Protein AF-A0A6C0JPL5-F1 (afdb_monomer)

InterPro domains:
  IPR009071 High mobility group box domain [PF00505] (65-106)
  IPR009071 High mobility group box domain [PS50118] (64-107)
  IPR036910 High mobility group box domain superfamily [G3DSA:1.10.30.10] (43-107)
  IPR036910 High mobility group box domain superfamily [SSF47095] (51-105)

Radius of gyration: 24.09 Å; Cα contacts (8 Å, |Δi|>4): 34; chains: 1; bounding box: 54×31×57 Å

Secondary structure (DSSP, 8-state):
--HHHHHHHHHHHH--TTS---HHHHHHHHHHHHHHHHHTT----------------S-S----PPPPPHHHHHHHHHHHHHHHH-TTS-HHHHHHHHHHHHHHTT-

Sequence (107 aa):
MTTTQQIVNQFNTNVDTEKEYTRAELGKILTQVYHEITSDKKVKTEKKPKKAKKEKSDDEEPKKKREPTAYNLFVKEQMPLIKEEFPELSRQDLMRKVGEAWKASKE

Structure (mmCIF, N/CA/C/O backbone):
data_AF-A0A6C0JPL5-F1
#
_entry.id   AF-A0A6C0JPL5-F1
#
loop_
_atom_site.group_PDB
_atom_site.id
_atom_site.type_symbol
_atom_site.label_atom_id
_atom_site.label_alt_id
_atom_site.label_comp_id
_atom_site.label_asym_id
_atom_site.label_entity_id
_atom_site.label_seq_id
_atom_site.pdbx_PDB_ins_code
_atom_site.Cartn_x
_atom_site.Cartn_y
_atom_site.Cartn_z
_atom_site.occupancy
_atom_site.B_iso_or_equiv
_atom_site.auth_seq_id
_atom_site.auth_comp_id
_atom_site.auth_asym_id
_atom_site.auth_atom_id
_atom_site.pdbx_PDB_model_num
ATOM 1 N N . MET A 1 1 ? -29.194 -15.507 11.157 1.00 70.12 1 MET A N 1
ATOM 2 C CA . MET A 1 1 ? -28.654 -14.176 11.519 1.00 70.12 1 MET A CA 1
ATOM 3 C C . MET A 1 1 ? -27.918 -13.605 10.323 1.00 70.12 1 MET A C 1
ATOM 5 O O . MET A 1 1 ? -27.322 -14.373 9.577 1.00 70.12 1 MET A O 1
ATOM 9 N N . THR A 1 2 ? -27.991 -12.294 10.103 1.00 91.56 2 THR A N 1
ATOM 10 C CA . THR A 1 2 ? -27.236 -11.643 9.019 1.00 91.56 2 THR A CA 1
ATOM 11 C C . THR A 1 2 ? -25.781 -11.427 9.439 1.00 91.56 2 THR A C 1
ATOM 13 O O . THR A 1 2 ? -25.496 -11.291 10.628 1.00 91.56 2 THR A O 1
ATOM 16 N N . THR A 1 3 ? -24.855 -11.338 8.478 1.00 89.75 3 THR A N 1
ATOM 17 C CA . THR A 1 3 ? -23.439 -11.029 8.765 1.00 89.75 3 THR A CA 1
ATOM 18 C C . THR A 1 3 ? -23.301 -9.728 9.556 1.00 89.75 3 THR A C 1
ATOM 20 O O . THR A 1 3 ? -22.527 -9.652 10.504 1.00 89.75 3 THR A O 1
ATOM 23 N N . THR A 1 4 ? -24.111 -8.719 9.228 1.00 91.75 4 THR A N 1
ATOM 24 C CA . THR A 1 4 ? -24.144 -7.440 9.947 1.00 91.75 4 THR A CA 1
ATOM 25 C C . THR A 1 4 ? -24.555 -7.608 11.410 1.00 91.75 4 THR A C 1
ATOM 27 O O . THR A 1 4 ? -23.920 -7.021 12.279 1.00 91.75 4 THR A O 1
ATOM 30 N N . GLN A 1 5 ? -25.567 -8.432 11.707 1.00 92.44 5 GLN A N 1
ATOM 31 C CA . GLN A 1 5 ? -25.975 -8.706 13.093 1.00 92.44 5 GLN A CA 1
ATOM 32 C C . GLN A 1 5 ? -24.867 -9.407 13.884 1.00 92.44 5 GLN A C 1
ATOM 34 O O . GLN A 1 5 ? -24.631 -9.058 15.035 1.00 92.44 5 GLN A O 1
ATOM 39 N N . GLN A 1 6 ? -24.155 -10.352 13.265 1.00 91.94 6 GLN A N 1
ATOM 40 C CA . GLN A 1 6 ? -23.025 -11.029 13.909 1.00 91.94 6 GLN A CA 1
ATOM 41 C C . GLN A 1 6 ? -21.903 -10.038 14.251 1.00 91.94 6 GLN A C 1
ATOM 43 O O . GLN A 1 6 ? -21.385 -10.072 15.363 1.00 91.94 6 GLN A O 1
ATOM 48 N N . ILE A 1 7 ? -21.590 -9.114 13.332 1.00 93.31 7 ILE A N 1
ATOM 49 C CA . ILE A 1 7 ? -20.570 -8.074 13.541 1.00 93.31 7 ILE A CA 1
ATOM 50 C C . ILE A 1 7 ? -20.958 -7.147 14.690 1.00 93.31 7 ILE A C 1
ATOM 52 O O . ILE A 1 7 ? -20.131 -6.877 15.555 1.00 93.31 7 ILE A O 1
ATOM 56 N N . VAL A 1 8 ? -22.206 -6.676 14.724 1.00 94.00 8 VAL A N 1
ATOM 57 C CA . VAL A 1 8 ? -22.682 -5.785 15.794 1.00 94.00 8 VAL A CA 1
ATOM 58 C C . VAL A 1 8 ? -22.650 -6.489 17.150 1.00 94.00 8 VAL A C 1
ATOM 60 O O . VAL A 1 8 ? -22.159 -5.914 18.118 1.00 94.00 8 VAL A O 1
ATOM 63 N N . ASN A 1 9 ? -23.105 -7.741 17.221 1.00 93.88 9 ASN A N 1
ATOM 64 C CA . ASN A 1 9 ? -23.111 -8.499 18.472 1.00 93.88 9 ASN A CA 1
ATOM 65 C C . ASN A 1 9 ? -21.692 -8.717 19.007 1.00 93.88 9 ASN A C 1
ATOM 67 O O . ASN A 1 9 ? -21.428 -8.415 20.166 1.00 93.88 9 ASN A O 1
ATOM 71 N N . GLN A 1 10 ? -20.768 -9.180 18.160 1.00 92.25 10 GLN A N 1
ATOM 72 C CA . GLN A 1 10 ? -19.390 -9.436 18.579 1.00 92.25 10 GLN A CA 1
ATOM 73 C C . GLN A 1 10 ? -18.637 -8.137 18.910 1.00 92.25 10 GLN A C 1
ATOM 75 O O . GLN A 1 10 ? -17.818 -8.111 19.825 1.00 92.25 10 GLN A O 1
ATOM 80 N N . PHE A 1 11 ? -18.945 -7.034 18.221 1.00 94.62 11 PHE A N 1
ATOM 81 C CA . PHE A 1 11 ? -18.417 -5.719 18.576 1.00 94.62 11 PHE A CA 1
ATOM 82 C C . PHE A 1 11 ? -18.879 -5.284 19.970 1.00 94.62 11 PHE A C 1
ATOM 84 O O . PHE A 1 11 ? -18.044 -4.890 20.775 1.00 94.62 11 PHE A O 1
ATOM 91 N N . ASN A 1 12 ? -20.170 -5.422 20.283 1.00 92.31 12 ASN A N 1
ATOM 92 C CA . ASN A 1 12 ? -20.707 -5.073 21.601 1.00 92.31 12 ASN A CA 1
ATOM 93 C C . ASN A 1 12 ? -20.141 -5.954 22.725 1.00 92.31 12 ASN A C 1
ATOM 95 O O . ASN A 1 12 ? -20.006 -5.483 23.844 1.00 92.31 12 ASN A O 1
ATOM 99 N N . THR A 1 13 ? -19.779 -7.209 22.446 1.00 92.12 13 THR A N 1
ATOM 100 C CA . THR A 1 13 ? -19.076 -8.066 23.418 1.00 92.12 13 THR A CA 1
ATOM 101 C C . THR A 1 13 ? -17.639 -7.603 23.678 1.00 92.12 13 THR A C 1
ATOM 103 O O . THR A 1 13 ? -17.136 -7.762 24.785 1.00 92.12 13 THR A O 1
ATOM 106 N N . ASN A 1 14 ? -16.974 -7.034 22.671 1.00 88.25 14 ASN A N 1
ATOM 107 C CA . ASN A 1 14 ? -15.567 -6.630 22.751 1.00 88.25 14 ASN A CA 1
ATOM 108 C C . ASN A 1 14 ? -15.361 -5.186 23.237 1.00 88.25 14 ASN A C 1
ATOM 110 O O . ASN A 1 14 ? -14.223 -4.788 23.497 1.00 88.25 14 ASN A O 1
ATOM 114 N N . VAL A 1 15 ? -16.427 -4.387 23.304 1.00 91.75 15 VAL A N 1
ATOM 115 C CA . VAL A 1 15 ? -16.382 -2.995 23.756 1.00 91.75 15 VAL A CA 1
ATOM 116 C C . VAL A 1 15 ? -16.959 -2.901 25.157 1.00 91.75 15 VAL A C 1
ATOM 118 O O . VAL A 1 15 ? -18.117 -3.231 25.385 1.00 91.75 15 VAL A O 1
ATOM 121 N N . ASP A 1 16 ? -16.145 -2.397 26.076 1.00 91.50 16 ASP A N 1
ATOM 122 C CA . ASP A 1 16 ? -16.566 -2.088 27.435 1.00 91.50 16 ASP A CA 1
ATOM 123 C C . ASP A 1 16 ? -17.217 -0.698 27.492 1.00 91.50 16 ASP A C 1
ATOM 125 O O . ASP A 1 16 ? -16.592 0.313 27.181 1.00 91.50 16 ASP A O 1
ATOM 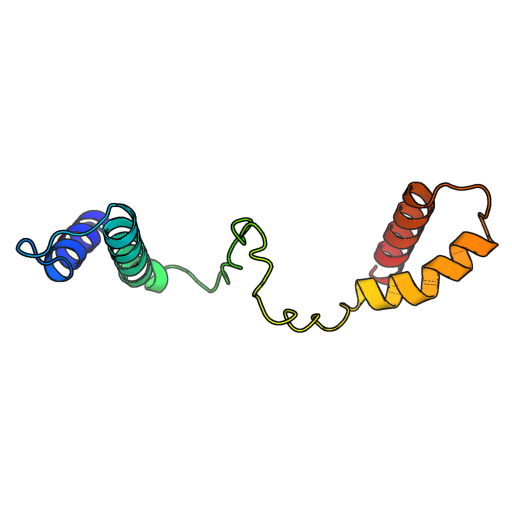129 N N . THR A 1 17 ? -18.483 -0.621 27.885 1.00 88.06 17 THR A N 1
ATOM 130 C CA . THR A 1 17 ? -19.198 0.659 27.971 1.00 88.06 17 THR A CA 1
ATOM 131 C C . THR A 1 17 ? -18.748 1.538 29.137 1.00 88.06 17 THR A C 1
ATOM 133 O O . THR A 1 17 ? -19.058 2.726 29.131 1.00 88.06 17 THR A O 1
ATOM 136 N N . GLU A 1 18 ? -18.031 0.992 30.122 1.00 90.62 18 GLU A N 1
ATOM 137 C CA . GLU A 1 18 ? -17.478 1.764 31.246 1.00 90.62 18 GLU A CA 1
ATOM 138 C C . GLU A 1 18 ? -16.132 2.413 30.900 1.00 90.62 18 GLU A C 1
ATOM 140 O O . GLU A 1 18 ? -15.674 3.333 31.580 1.00 90.62 18 GLU A O 1
ATOM 145 N N . LYS A 1 19 ? -15.505 1.970 29.806 1.00 91.19 19 LYS A N 1
ATOM 146 C CA . LYS A 1 19 ? -14.247 2.515 29.312 1.00 91.19 19 LYS A CA 1
ATOM 147 C C . LYS A 1 19 ? -14.493 3.536 28.204 1.00 91.19 19 LYS A C 1
ATOM 149 O O . LYS A 1 19 ? -15.077 3.233 27.166 1.00 91.19 19 LYS A O 1
ATOM 154 N N . GLU A 1 20 ? -13.953 4.741 28.366 1.00 90.94 20 GLU A N 1
ATOM 155 C CA . GLU A 1 20 ? -13.939 5.724 27.282 1.00 90.94 20 GLU A CA 1
ATOM 156 C C . GLU A 1 20 ? -12.901 5.341 26.221 1.00 90.94 20 GLU A C 1
ATOM 158 O O . GLU A 1 20 ? -11.690 5.373 26.450 1.00 90.94 20 GLU A O 1
ATOM 163 N N . TYR A 1 21 ? -13.382 4.981 25.033 1.00 90.50 21 TYR A N 1
ATOM 164 C CA . TYR A 1 21 ? -12.539 4.722 23.872 1.00 90.50 21 TYR A CA 1
ATOM 165 C C . TYR A 1 21 ? -12.491 5.936 22.952 1.00 90.50 21 TYR A C 1
ATOM 167 O O . TYR A 1 21 ? -13.506 6.559 22.634 1.00 90.50 21 TYR A O 1
ATOM 175 N N . THR A 1 22 ? -11.313 6.205 22.401 1.00 95.19 22 THR A N 1
ATOM 176 C CA . THR A 1 22 ? -11.182 7.165 21.309 1.00 95.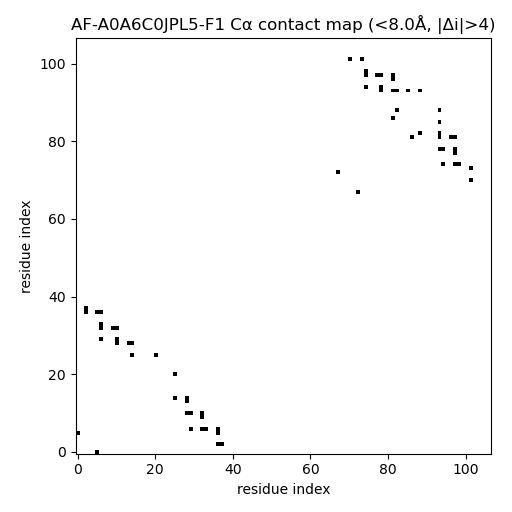19 22 THR A CA 1
ATOM 177 C C . THR A 1 22 ? -11.830 6.627 20.030 1.00 95.19 22 THR A C 1
ATOM 179 O O . THR A 1 22 ? -11.932 5.417 19.794 1.00 95.19 22 THR A O 1
ATOM 182 N N . ARG A 1 23 ? -12.192 7.533 19.113 1.00 94.25 23 ARG A N 1
ATOM 183 C CA . ARG A 1 23 ? -12.715 7.166 17.785 1.00 94.25 23 ARG A CA 1
ATOM 184 C C . ARG A 1 23 ? -11.814 6.164 17.052 1.00 94.25 23 ARG A C 1
ATOM 186 O O . ARG A 1 23 ? -12.315 5.284 16.350 1.00 94.25 23 ARG A O 1
ATOM 193 N N . ALA A 1 24 ? -10.498 6.306 17.203 1.00 92.75 24 ALA A N 1
ATOM 194 C CA . ALA A 1 24 ? -9.519 5.440 16.561 1.00 92.75 24 ALA A CA 1
ATOM 195 C C . ALA A 1 24 ? -9.529 4.019 17.143 1.00 92.75 24 ALA A C 1
ATOM 197 O O . ALA A 1 24 ? -9.398 3.055 16.391 1.00 92.75 24 ALA A O 1
ATOM 198 N N . GLU A 1 25 ? -9.702 3.876 18.456 1.00 90.56 25 GLU A N 1
ATOM 199 C CA . GLU A 1 25 ? -9.751 2.573 19.124 1.00 90.56 25 GLU A CA 1
ATOM 200 C C . GLU A 1 25 ? -11.029 1.817 18.777 1.00 90.56 25 GLU A C 1
ATOM 202 O O . GLU A 1 25 ? -10.943 0.675 18.328 1.00 90.56 25 GLU A O 1
ATOM 207 N N . LEU A 1 26 ? -12.191 2.478 18.835 1.00 93.00 26 LEU A N 1
ATOM 208 C CA . LEU A 1 26 ? -13.454 1.877 18.385 1.00 93.00 26 LEU A CA 1
ATOM 209 C C . LEU A 1 26 ? -13.377 1.454 16.913 1.00 93.00 26 LEU A C 1
ATOM 211 O O . LEU A 1 26 ? -13.823 0.368 16.543 1.00 93.00 26 LEU A O 1
ATOM 215 N N . GLY A 1 27 ? -12.753 2.281 16.068 1.00 93.81 27 GLY A N 1
ATOM 216 C CA . GLY A 1 27 ? -12.518 1.951 14.664 1.00 93.81 27 GLY A CA 1
ATOM 217 C C . GLY A 1 27 ? -11.653 0.701 14.473 1.00 93.81 27 GLY A C 1
ATOM 218 O O . GLY A 1 27 ? -11.948 -0.115 13.596 1.00 93.81 27 GLY A O 1
ATOM 219 N N . LYS A 1 28 ? -10.612 0.514 15.296 1.00 93.62 28 LYS A N 1
ATOM 220 C CA . LYS A 1 28 ? -9.757 -0.684 15.263 1.00 93.62 28 LYS A CA 1
ATOM 221 C C . LYS A 1 28 ? -10.524 -1.933 15.690 1.00 93.62 28 LYS A C 1
ATOM 223 O O . LYS A 1 28 ? -10.453 -2.927 14.973 1.00 93.62 28 LYS A O 1
ATOM 228 N N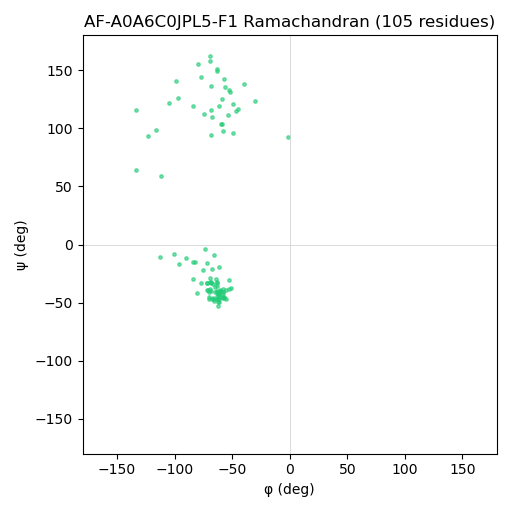 . ILE A 1 29 ? -11.287 -1.863 16.781 1.00 92.31 29 ILE A N 1
ATOM 229 C CA . ILE A 1 29 ? -12.082 -2.993 17.291 1.00 92.31 29 ILE A CA 1
ATOM 230 C C . ILE A 1 29 ? -13.123 -3.418 16.247 1.00 92.31 29 ILE A C 1
ATOM 232 O O . ILE A 1 29 ? -13.200 -4.592 15.893 1.00 92.31 29 ILE A O 1
ATOM 236 N N . LEU A 1 30 ? -13.848 -2.460 15.657 1.00 93.25 30 LEU A N 1
ATOM 237 C CA . LEU A 1 30 ? -14.816 -2.745 14.594 1.00 93.25 30 LEU A CA 1
ATOM 238 C C . LEU A 1 30 ? -14.147 -3.376 13.368 1.00 93.25 30 LEU A C 1
ATOM 240 O O . LEU A 1 30 ? -14.666 -4.326 12.785 1.00 93.25 30 LEU A O 1
ATOM 244 N N . THR A 1 31 ? -12.982 -2.853 12.976 1.00 92.88 31 THR A N 1
ATOM 245 C CA . THR A 1 31 ? -12.213 -3.398 11.853 1.00 92.88 31 THR A CA 1
ATOM 246 C C . THR A 1 31 ? -11.795 -4.835 12.134 1.00 92.88 31 THR A C 1
ATOM 248 O O . THR A 1 31 ? -11.916 -5.675 11.247 1.00 92.88 31 THR A O 1
ATOM 251 N N . GLN A 1 32 ? -11.316 -5.131 13.340 1.00 90.75 32 GLN A N 1
ATOM 252 C CA . GLN A 1 32 ? -10.906 -6.474 13.728 1.00 90.75 32 GLN A CA 1
ATOM 253 C C . GLN A 1 32 ? -12.087 -7.453 13.671 1.00 90.75 32 GLN A C 1
ATOM 255 O O . GLN A 1 32 ? -12.011 -8.430 12.930 1.00 90.75 32 GLN A O 1
ATOM 260 N N . VAL A 1 33 ? -13.205 -7.131 14.328 1.00 93.38 33 VAL A N 1
ATOM 261 C CA . VAL A 1 33 ? -14.421 -7.967 14.338 1.00 93.38 33 VAL A CA 1
ATOM 262 C C . VAL A 1 33 ? -14.958 -8.207 12.925 1.00 93.38 33 VAL A C 1
ATOM 264 O O . VAL A 1 33 ? -15.318 -9.325 12.561 1.00 93.38 33 VAL A O 1
ATOM 267 N N . TYR A 1 34 ? -14.958 -7.172 12.079 1.00 92.44 34 TYR A N 1
ATOM 268 C CA . TYR A 1 34 ? -15.354 -7.317 10.681 1.00 92.44 34 TYR A CA 1
ATOM 269 C C . TYR A 1 34 ? -14.484 -8.346 9.954 1.00 92.44 34 TYR A C 1
ATOM 271 O O . TYR A 1 34 ? -15.012 -9.186 9.227 1.00 92.44 34 TYR A O 1
ATOM 279 N N . HIS A 1 35 ? -13.158 -8.295 10.125 1.00 90.38 35 HIS A N 1
ATOM 280 C CA . HIS A 1 35 ? -12.269 -9.264 9.490 1.00 90.38 35 HIS A CA 1
ATOM 281 C C . HIS A 1 35 ? -12.448 -10.659 10.081 1.00 90.38 35 HIS A C 1
ATOM 283 O O . HIS A 1 35 ? -12.480 -11.595 9.301 1.00 90.38 35 HIS A O 1
ATOM 289 N N . GLU A 1 36 ? -12.619 -10.823 11.388 1.00 89.44 36 GLU A N 1
ATOM 290 C CA . GLU A 1 36 ? -12.852 -12.143 11.992 1.00 89.44 36 GLU A CA 1
ATOM 291 C C . GLU A 1 36 ? -14.081 -12.835 11.382 1.00 89.44 36 GLU A C 1
ATOM 293 O O . GLU A 1 36 ? -13.982 -13.968 10.927 1.00 89.44 36 GLU A O 1
ATOM 298 N N . ILE A 1 37 ? -15.200 -12.121 11.233 1.00 88.06 37 ILE A N 1
ATOM 299 C CA . ILE A 1 37 ? -16.445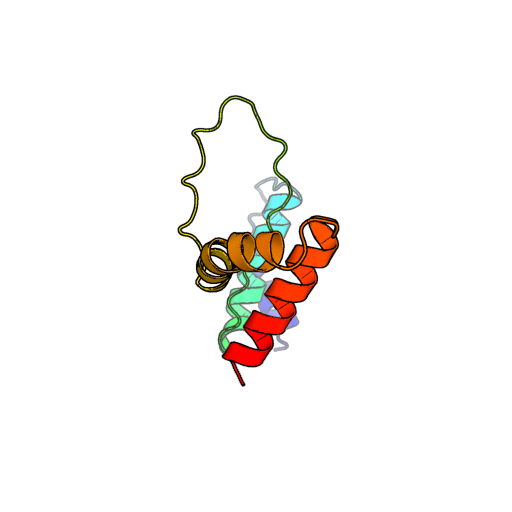 -12.698 10.695 1.00 88.06 37 ILE A CA 1
ATOM 300 C C . ILE A 1 37 ? -16.417 -12.856 9.166 1.00 88.06 37 ILE A C 1
ATOM 302 O O . ILE A 1 37 ? -17.046 -13.758 8.612 1.00 88.06 37 ILE A O 1
ATOM 306 N N . THR A 1 38 ? -15.736 -11.960 8.443 1.00 86.88 38 THR A N 1
ATOM 307 C CA . THR A 1 38 ? -15.749 -11.964 6.966 1.00 86.88 38 THR A CA 1
ATOM 308 C C . THR A 1 38 ? -14.561 -12.680 6.329 1.00 86.88 38 THR A C 1
ATOM 310 O O . THR A 1 38 ? -14.639 -13.032 5.148 1.00 86.88 38 THR A O 1
ATOM 313 N N . SER A 1 39 ? -13.477 -12.927 7.071 1.00 72.62 39 SER A N 1
ATOM 314 C CA . SER A 1 39 ? -12.272 -13.580 6.537 1.00 72.62 39 SER A CA 1
ATOM 315 C C . SER A 1 39 ? -12.448 -15.082 6.338 1.00 72.62 39 SER A C 1
ATOM 317 O O . SER A 1 39 ? -11.807 -15.613 5.437 1.00 72.62 39 SER A O 1
ATOM 319 N N . ASP A 1 40 ? -13.393 -15.739 7.022 1.00 57.09 40 ASP A N 1
ATOM 320 C CA . ASP A 1 40 ? -13.800 -17.115 6.677 1.00 57.09 40 ASP A CA 1
ATOM 321 C C . ASP A 1 40 ? -14.381 -17.227 5.252 1.00 57.09 40 ASP A C 1
ATOM 323 O O . ASP A 1 40 ? -14.382 -18.299 4.652 1.00 57.09 40 ASP A O 1
ATOM 327 N N . LYS A 1 41 ? -14.826 -16.113 4.647 1.00 54.38 41 LYS A N 1
ATOM 328 C CA . LYS A 1 41 ? -15.309 -16.064 3.254 1.00 54.38 41 LYS A CA 1
ATOM 329 C C . LYS A 1 41 ? -14.299 -15.526 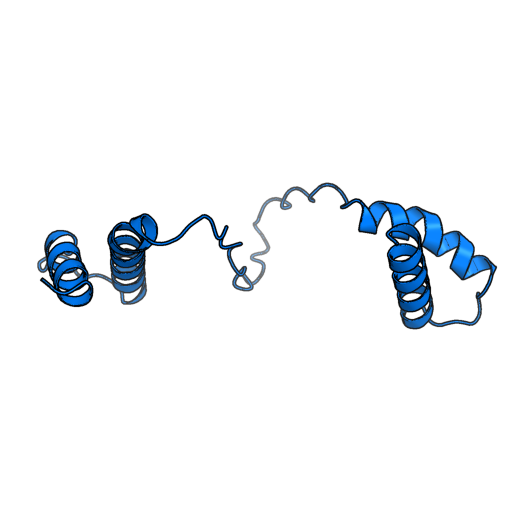2.245 1.00 54.38 41 LYS A C 1
ATOM 331 O O . LYS A 1 41 ? -14.576 -15.567 1.046 1.00 54.38 41 LYS A O 1
ATOM 336 N N . LYS A 1 42 ? -13.149 -14.997 2.674 1.00 46.75 42 LYS A N 1
ATOM 337 C CA . LYS A 1 42 ? -12.234 -14.282 1.776 1.00 46.75 42 LYS A CA 1
ATOM 338 C C . LYS A 1 42 ? -10.847 -14.909 1.785 1.00 46.75 42 LYS A C 1
ATOM 340 O O . LYS A 1 42 ? -9.975 -14.547 2.569 1.00 46.75 42 LYS A O 1
ATOM 345 N N . VAL A 1 43 ? -10.659 -15.812 0.821 1.00 40.78 43 VAL A N 1
ATOM 346 C CA . VAL A 1 43 ? -9.366 -16.183 0.237 1.00 40.78 43 VAL A CA 1
ATOM 347 C C . VAL A 1 43 ? -8.406 -14.992 0.281 1.00 40.78 43 VAL A C 1
ATOM 349 O O . VAL A 1 43 ? -8.723 -13.916 -0.228 1.00 40.78 43 VAL A O 1
ATOM 352 N N . LYS A 1 44 ? -7.250 -15.223 0.914 1.00 43.44 44 LYS A N 1
ATOM 353 C CA . LYS A 1 44 ? -5.989 -14.475 0.826 1.00 43.44 44 LYS A CA 1
ATOM 354 C C . LYS A 1 44 ? -6.028 -13.292 -0.151 1.00 43.44 44 LYS A C 1
ATOM 356 O O . LYS A 1 44 ? -5.666 -13.412 -1.315 1.00 43.44 44 LYS A O 1
ATOM 361 N N . THR A 1 45 ? -6.353 -12.112 0.357 1.00 38.31 45 THR A N 1
ATOM 362 C CA . THR A 1 45 ? -5.774 -10.883 -0.189 1.00 38.31 45 THR A 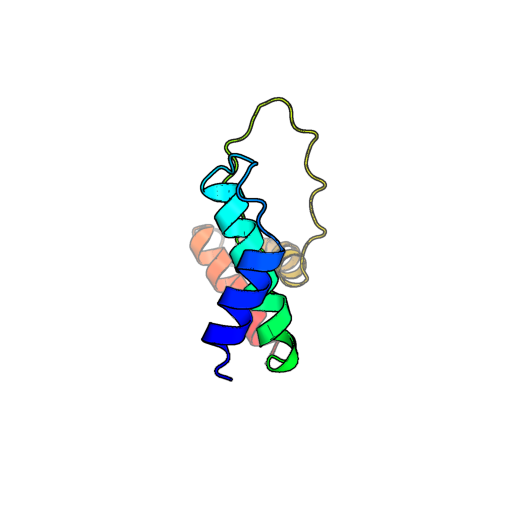CA 1
ATOM 363 C C . THR A 1 45 ? -4.942 -10.271 0.912 1.00 38.31 45 THR A C 1
ATOM 365 O O . THR A 1 45 ? -5.480 -9.634 1.818 1.00 38.31 45 THR A O 1
ATOM 368 N N . GLU A 1 46 ? -3.636 -10.518 0.838 1.00 44.06 46 GLU A N 1
ATOM 369 C CA . GLU A 1 46 ? -2.607 -9.805 1.581 1.00 44.06 46 GLU A CA 1
ATOM 370 C C . GLU A 1 46 ? -2.837 -8.300 1.408 1.00 44.06 46 GLU A C 1
ATOM 372 O O . GLU A 1 46 ? -2.446 -7.676 0.417 1.00 44.06 46 GLU A O 1
ATOM 377 N N . LYS A 1 47 ? -3.522 -7.689 2.376 1.00 40.47 47 LYS A N 1
ATOM 378 C CA . LYS A 1 47 ? -3.598 -6.239 2.476 1.00 40.47 47 LYS A CA 1
ATOM 379 C C . LYS A 1 47 ? -2.204 -5.757 2.859 1.00 40.47 47 LYS A C 1
ATOM 381 O O . LYS A 1 47 ? -1.870 -5.678 4.037 1.00 40.47 47 LYS A O 1
ATOM 386 N N . LYS A 1 48 ? -1.390 -5.393 1.862 1.00 41.59 48 LYS A N 1
ATOM 387 C CA . LYS A 1 48 ? -0.269 -4.471 2.080 1.00 41.59 48 LYS A CA 1
ATOM 388 C C . LYS A 1 48 ? -0.829 -3.264 2.843 1.00 41.59 48 LYS A C 1
ATOM 390 O O . LYS A 1 48 ? -1.740 -2.614 2.322 1.00 41.59 48 LYS A O 1
ATOM 395 N N . PRO A 1 49 ? -0.321 -2.934 4.042 1.00 42.81 49 PRO A N 1
ATOM 396 C CA . PRO A 1 49 ? -0.748 -1.725 4.718 1.00 42.81 49 PRO A CA 1
ATOM 397 C C . PRO A 1 49 ? -0.372 -0.542 3.824 1.00 42.81 49 PRO A C 1
ATOM 399 O O . PRO A 1 49 ? 0.805 -0.333 3.510 1.00 42.81 49 PRO A O 1
ATOM 402 N N . LYS A 1 50 ? -1.374 0.228 3.380 1.00 39.62 50 LYS A N 1
ATOM 403 C CA . LYS A 1 50 ? -1.143 1.570 2.840 1.00 39.62 50 LYS A CA 1
ATOM 404 C C . LYS A 1 50 ? -0.488 2.358 3.972 1.00 39.62 50 LYS A C 1
ATOM 406 O O . LYS A 1 50 ? -1.155 2.708 4.940 1.00 39.62 50 LYS A O 1
ATOM 411 N N . LYS A 1 51 ? 0.831 2.565 3.886 1.00 41.16 51 LYS A N 1
ATOM 412 C CA . LYS A 1 51 ? 1.559 3.450 4.796 1.00 41.16 51 LYS A CA 1
ATOM 413 C C . LYS A 1 51 ? 0.866 4.809 4.760 1.00 41.16 51 LYS A C 1
ATOM 415 O O . LYS A 1 51 ? 0.946 5.507 3.751 1.00 41.16 51 LYS A O 1
ATOM 420 N N . ALA A 1 52 ? 0.223 5.181 5.862 1.00 44.47 52 ALA A N 1
ATOM 421 C CA . ALA A 1 52 ? 0.052 6.584 6.187 1.00 44.47 52 ALA A CA 1
ATOM 422 C C . ALA A 1 52 ? 1.448 7.227 6.141 1.00 44.47 52 ALA A C 1
ATOM 424 O O . ALA A 1 52 ? 2.417 6.643 6.643 1.00 44.47 52 ALA A O 1
ATOM 425 N N . LYS A 1 53 ? 1.576 8.384 5.484 1.00 42.31 53 LYS A N 1
ATOM 426 C CA . LYS A 1 53 ? 2.766 9.231 5.606 1.00 42.31 53 LYS A CA 1
ATOM 427 C C . LYS A 1 53 ? 2.911 9.572 7.094 1.00 42.31 53 LYS A C 1
ATOM 429 O O . LYS A 1 53 ? 2.214 10.448 7.582 1.00 42.31 53 LYS A O 1
ATOM 434 N N . LYS A 1 54 ? 3.768 8.846 7.819 1.00 43.31 54 LYS A N 1
ATOM 435 C CA . LYS A 1 54 ? 4.338 9.348 9.070 1.00 43.31 54 LYS A CA 1
ATOM 436 C C . LYS A 1 54 ? 5.267 10.486 8.666 1.00 43.31 54 LYS A C 1
ATOM 438 O O . LYS A 1 54 ? 6.224 10.247 7.924 1.00 43.31 54 LYS A O 1
ATOM 443 N N . GLU A 1 55 ? 4.936 11.697 9.090 1.00 46.56 55 GLU A N 1
ATOM 444 C CA . GLU A 1 55 ? 5.893 12.796 9.153 1.00 46.56 55 GLU A CA 1
ATOM 445 C C . GLU A 1 55 ? 7.118 12.293 9.926 1.00 46.56 55 GLU A C 1
ATOM 447 O O . GLU A 1 55 ? 6.985 11.587 10.930 1.00 46.56 55 GLU A O 1
ATOM 452 N N . LYS A 1 56 ? 8.308 12.519 9.366 1.00 42.91 56 LYS A N 1
ATOM 453 C CA . LYS A 1 56 ? 9.560 12.082 9.981 1.00 42.91 56 LYS A CA 1
ATOM 454 C C . LYS A 1 56 ? 9.753 12.898 11.258 1.00 42.91 56 LYS A C 1
ATOM 456 O O . LYS A 1 56 ? 10.024 14.088 11.163 1.00 42.91 56 LYS A O 1
ATOM 461 N N . SER A 1 57 ? 9.614 12.256 12.414 1.00 43.12 57 SER A N 1
ATOM 462 C CA . SER A 1 57 ? 10.321 12.701 13.613 1.00 43.12 57 SER A CA 1
ATOM 463 C C . SER A 1 57 ? 11.809 12.441 13.375 1.00 43.12 57 SER A C 1
ATOM 465 O O . SER A 1 57 ? 12.154 11.390 12.829 1.00 43.12 57 SER A O 1
ATOM 467 N N . ASP A 1 58 ? 12.664 13.397 13.727 1.00 53.06 58 ASP A N 1
ATOM 468 C CA . ASP A 1 58 ? 14.125 13.355 13.533 1.00 53.06 58 ASP A CA 1
ATOM 469 C C . ASP A 1 58 ? 14.810 12.251 14.376 1.00 53.06 58 ASP A C 1
ATOM 471 O O . ASP A 1 58 ? 15.969 11.914 14.165 1.00 53.06 58 ASP A O 1
ATOM 475 N N . ASP A 1 59 ? 14.044 11.625 15.273 1.00 52.66 59 ASP A N 1
ATOM 476 C CA . ASP A 1 59 ? 14.452 10.590 16.223 1.00 52.66 59 ASP A CA 1
ATOM 477 C C . ASP A 1 59 ? 13.816 9.228 15.864 1.00 52.66 59 ASP A C 1
ATOM 479 O O . ASP A 1 59 ? 12.990 8.670 16.583 1.00 52.66 59 ASP A O 1
ATOM 483 N N . GLU A 1 60 ? 14.084 8.708 14.664 1.00 53.88 60 GLU A N 1
ATOM 484 C CA . GLU A 1 60 ? 13.680 7.345 14.291 1.00 53.88 60 GLU A CA 1
ATOM 485 C C . GLU A 1 60 ? 14.883 6.656 13.639 1.00 53.88 60 GLU A C 1
ATOM 487 O O . GLU A 1 60 ? 15.343 7.083 12.576 1.00 53.88 60 GLU A O 1
ATOM 492 N N . GLU A 1 61 ? 15.397 5.596 14.282 1.00 61.28 61 GLU A N 1
ATOM 493 C CA . GLU A 1 61 ? 16.471 4.743 13.757 1.00 61.28 61 GLU A CA 1
ATOM 494 C C . GLU A 1 61 ? 16.293 4.499 12.249 1.00 61.28 61 GLU A C 1
ATOM 496 O O . GLU A 1 61 ? 15.166 4.258 11.784 1.00 61.28 61 GLU A O 1
ATOM 501 N N . PRO A 1 62 ? 17.379 4.541 11.450 1.00 61.34 62 PRO A N 1
ATOM 502 C CA . PRO A 1 62 ? 17.282 4.444 10.005 1.00 61.34 62 PRO A CA 1
ATOM 503 C C . PRO A 1 62 ? 16.611 3.125 9.621 1.00 61.34 62 PRO A C 1
ATOM 505 O O . PRO A 1 62 ? 17.220 2.056 9.655 1.00 61.34 62 PRO A O 1
ATOM 508 N N . LYS A 1 63 ? 15.333 3.212 9.227 1.00 63.59 63 LYS A N 1
ATOM 509 C CA . LYS A 1 63 ? 14.534 2.078 8.750 1.00 63.59 63 LYS A CA 1
ATOM 510 C C . LYS A 1 63 ? 15.368 1.266 7.765 1.00 63.59 63 LYS A C 1
ATOM 512 O O . LYS A 1 63 ? 15.724 1.781 6.701 1.00 63.59 63 LYS A O 1
ATOM 517 N N . LYS A 1 64 ? 15.648 0.004 8.119 1.00 68.06 64 LYS A N 1
ATOM 518 C CA . LYS A 1 64 ? 16.459 -0.924 7.320 1.00 68.06 64 LYS A CA 1
ATOM 519 C C . LYS A 1 64 ? 15.998 -0.865 5.863 1.00 68.06 64 LYS A C 1
ATOM 521 O O . LYS A 1 64 ? 14.843 -1.177 5.552 1.00 68.06 64 LYS A O 1
ATOM 526 N N . LYS A 1 65 ? 16.880 -0.386 4.977 1.00 72.44 65 LYS A N 1
ATOM 527 C CA . LYS A 1 65 ? 16.594 -0.309 3.540 1.00 72.44 65 LYS A CA 1
ATOM 528 C C . LYS A 1 65 ? 16.285 -1.727 3.069 1.00 72.44 65 LYS A C 1
ATOM 530 O O . LYS A 1 65 ? 17.056 -2.647 3.327 1.00 72.44 65 LYS A O 1
ATOM 535 N N . ARG A 1 66 ? 15.119 -1.902 2.445 1.00 75.75 66 ARG A N 1
ATOM 536 C CA . ARG A 1 66 ? 14.732 -3.192 1.868 1.00 75.75 66 ARG A CA 1
ATOM 537 C C . ARG A 1 66 ? 15.710 -3.553 0.762 1.00 75.75 66 ARG A C 1
ATOM 539 O O . ARG A 1 66 ? 16.217 -2.659 0.081 1.00 75.75 66 ARG A O 1
ATOM 546 N N . GLU A 1 67 ? 15.916 -4.847 0.579 1.00 80.75 67 GLU A N 1
ATOM 547 C CA . GLU A 1 67 ? 16.699 -5.346 -0.542 1.00 80.75 67 GLU A CA 1
ATOM 548 C C . GLU A 1 67 ? 16.095 -4.853 -1.869 1.00 80.75 67 GLU A C 1
ATOM 550 O O . GLU A 1 67 ? 14.865 -4.719 -1.983 1.00 80.75 67 GLU A O 1
ATOM 555 N N . PRO A 1 68 ? 16.936 -4.510 -2.861 1.00 83.00 68 PRO A N 1
ATOM 55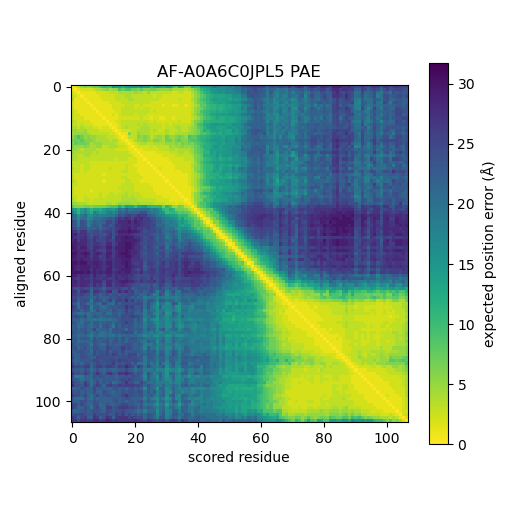6 C CA . PRO A 1 68 ? 16.464 -4.130 -4.183 1.00 83.00 68 PRO A CA 1
ATOM 557 C C . PRO A 1 68 ? 15.588 -5.231 -4.785 1.00 83.00 68 PRO A C 1
ATOM 559 O O . PRO A 1 68 ? 15.918 -6.410 -4.730 1.00 83.00 68 PRO A O 1
ATOM 562 N N . THR A 1 69 ? 14.463 -4.848 -5.385 1.00 89.69 69 THR A N 1
ATOM 563 C CA . THR A 1 69 ? 13.635 -5.789 -6.146 1.00 89.69 69 THR A CA 1
ATOM 564 C C . THR A 1 69 ? 14.357 -6.216 -7.428 1.00 89.69 69 THR A C 1
ATOM 566 O O . THR A 1 69 ? 15.234 -5.499 -7.905 1.00 89.69 69 THR A O 1
ATOM 569 N N . ALA A 1 70 ? 13.935 -7.323 -8.048 1.00 88.25 70 ALA A N 1
ATOM 570 C CA . ALA A 1 70 ? 14.480 -7.771 -9.336 1.00 88.25 70 ALA A CA 1
ATOM 571 C C . ALA A 1 70 ? 14.445 -6.670 -10.416 1.00 88.25 70 ALA A C 1
ATOM 573 O O . ALA A 1 70 ? 15.411 -6.482 -11.145 1.00 88.25 70 ALA A O 1
ATOM 574 N N . TYR A 1 71 ? 13.375 -5.867 -10.449 1.00 90.38 71 TYR A N 1
ATOM 575 C CA . TYR A 1 71 ? 13.302 -4.705 -11.339 1.00 90.38 71 TYR A CA 1
ATOM 576 C C . TYR A 1 71 ? 14.341 -3.631 -10.993 1.00 90.38 71 TYR A C 1
ATOM 578 O O . TYR A 1 71 ? 14.950 -3.05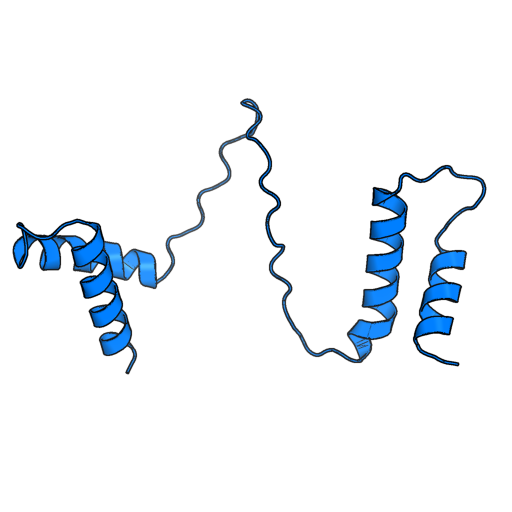9 -11.886 1.00 90.38 71 TYR A O 1
ATOM 586 N N . ASN A 1 72 ? 14.580 -3.352 -9.708 1.00 90.38 72 ASN A N 1
ATOM 587 C CA . ASN A 1 72 ? 15.590 -2.370 -9.307 1.00 90.38 72 ASN A CA 1
ATOM 588 C C . ASN A 1 72 ? 17.012 -2.830 -9.659 1.00 90.38 72 ASN A C 1
ATOM 590 O O . ASN A 1 72 ? 17.848 -1.989 -9.981 1.00 90.38 72 ASN A O 1
ATOM 594 N N . LEU A 1 73 ? 17.284 -4.138 -9.593 1.00 91.94 73 LEU A N 1
ATOM 595 C CA . LEU A 1 73 ? 18.549 -4.720 -10.051 1.00 91.94 73 LEU A CA 1
ATOM 596 C C . LEU A 1 73 ? 18.696 -4.560 -11.566 1.00 91.94 73 LEU A C 1
ATOM 598 O O . LEU A 1 73 ? 19.689 -4.002 -12.018 1.00 91.94 73 LEU A O 1
ATOM 602 N N . PHE A 1 74 ? 17.654 -4.907 -12.324 1.00 91.94 74 PHE A N 1
ATOM 603 C CA . PHE A 1 74 ? 17.627 -4.724 -13.774 1.00 91.94 74 PHE A CA 1
ATOM 604 C C . PHE A 1 74 ? 17.838 -3.263 -14.183 1.00 91.94 74 PHE A C 1
ATOM 606 O O . PHE A 1 74 ? 18.661 -2.964 -15.040 1.00 91.94 74 PHE A O 1
ATOM 613 N N . VAL A 1 75 ? 17.160 -2.320 -13.521 1.00 91.88 75 VAL A N 1
ATOM 614 C CA . VAL A 1 75 ? 17.357 -0.887 -13.776 1.00 91.88 75 VAL A CA 1
ATOM 615 C C . VAL A 1 75 ? 18.798 -0.473 -13.491 1.00 91.88 75 VAL A C 1
ATOM 617 O O . VAL A 1 75 ? 19.350 0.325 -14.238 1.00 91.88 75 VAL A O 1
ATOM 620 N N . LYS A 1 76 ? 19.425 -0.997 -12.433 1.00 91.44 76 LYS A N 1
ATOM 621 C CA . LYS A 1 76 ? 20.818 -0.673 -12.098 1.00 91.44 76 LYS A CA 1
ATOM 622 C C . LYS A 1 76 ? 21.793 -1.123 -13.193 1.00 91.44 76 LYS A C 1
ATOM 624 O O . LYS A 1 76 ? 22.765 -0.417 -13.436 1.00 91.44 76 LYS A O 1
ATOM 629 N N . GLU A 1 77 ? 21.523 -2.256 -13.832 1.00 91.62 77 GLU A N 1
ATOM 630 C CA . GLU A 1 77 ? 22.347 -2.817 -14.910 1.00 91.62 77 GLU A CA 1
ATOM 631 C C . GLU A 1 77 ? 22.076 -2.150 -16.264 1.00 91.62 77 GLU A C 1
ATOM 633 O O . GLU A 1 77 ? 23.011 -1.826 -16.987 1.00 91.62 77 GLU A O 1
ATOM 638 N N . GLN A 1 78 ? 20.811 -1.881 -16.589 1.00 91.19 78 GLN A N 1
ATOM 639 C CA . GLN A 1 78 ? 20.411 -1.349 -17.896 1.00 91.19 78 GLN A CA 1
ATOM 640 C C . GLN A 1 78 ? 20.529 0.172 -18.003 1.00 91.19 78 GLN A C 1
ATOM 642 O O . GLN A 1 78 ? 20.788 0.703 -19.076 1.00 91.19 78 GLN A O 1
ATOM 647 N N . MET A 1 79 ? 20.366 0.905 -16.900 1.00 89.31 79 MET A N 1
ATOM 648 C CA . MET A 1 79 ? 20.466 2.367 -16.902 1.00 89.31 79 MET A CA 1
ATOM 649 C C . MET A 1 79 ? 21.789 2.912 -17.472 1.00 89.31 79 MET A C 1
ATOM 651 O O . MET A 1 79 ? 21.710 3.851 -18.261 1.00 89.31 79 MET A O 1
ATOM 655 N N . PRO A 1 80 ? 22.988 2.411 -17.102 1.00 91.19 80 PRO A N 1
ATOM 656 C CA . PRO A 1 80 ? 24.229 2.897 -17.704 1.00 91.19 80 PRO A CA 1
ATOM 657 C C . PRO A 1 80 ? 24.293 2.615 -19.210 1.00 91.19 80 PRO A C 1
ATOM 659 O O . PRO A 1 80 ? 24.649 3.523 -19.949 1.00 91.19 80 PRO A O 1
ATOM 662 N N . LEU A 1 81 ? 23.852 1.436 -19.667 1.00 90.50 81 LEU A N 1
ATOM 663 C CA . LEU A 1 81 ? 23.836 1.070 -21.090 1.00 90.50 81 LEU A CA 1
ATOM 664 C C . LEU A 1 81 ? 22.946 2.018 -21.906 1.00 90.50 81 LEU A C 1
ATOM 666 O O . LEU A 1 81 ? 23.387 2.618 -22.878 1.00 90.50 81 LEU A O 1
ATOM 670 N N . ILE A 1 82 ? 21.712 2.253 -21.447 1.00 89.19 82 ILE A N 1
ATOM 671 C CA . ILE A 1 82 ? 20.779 3.154 -22.144 1.00 89.19 82 ILE A CA 1
ATOM 672 C C . ILE A 1 82 ? 21.251 4.613 -22.052 1.00 89.19 82 ILE A C 1
ATOM 674 O O . ILE A 1 82 ? 20.984 5.406 -22.950 1.00 89.19 82 ILE A O 1
ATOM 678 N N . LYS A 1 83 ? 21.973 4.995 -20.993 1.00 90.88 83 LYS A N 1
ATOM 679 C CA . LYS A 1 83 ? 22.570 6.332 -20.883 1.00 90.88 83 LYS A CA 1
ATOM 680 C C . LYS A 1 83 ? 23.751 6.519 -21.842 1.00 90.88 83 LYS A C 1
ATOM 682 O O . LYS A 1 83 ? 23.947 7.633 -22.312 1.00 90.88 83 LYS A O 1
ATOM 687 N N . GLU A 1 84 ? 24.523 5.471 -22.119 1.00 90.94 84 GLU A N 1
ATOM 688 C CA . GLU A 1 84 ? 25.580 5.497 -23.138 1.00 90.94 84 GLU A CA 1
ATOM 689 C C . GLU A 1 84 ? 24.998 5.552 -24.554 1.00 90.94 84 GLU A C 1
ATOM 691 O O . GLU A 1 84 ? 25.491 6.313 -25.381 1.00 90.94 84 GLU A O 1
ATOM 696 N N . GLU A 1 85 ? 23.912 4.821 -24.818 1.00 90.00 85 GLU A N 1
ATOM 697 C CA . GLU A 1 85 ? 23.213 4.855 -26.111 1.00 90.00 85 GLU A CA 1
ATOM 698 C C . GLU A 1 85 ? 22.434 6.160 -26.343 1.00 90.00 85 GLU A C 1
ATOM 700 O O . GLU A 1 85 ? 22.316 6.628 -27.475 1.00 90.00 85 GLU A O 1
ATOM 705 N N . PHE A 1 86 ? 21.895 6.762 -25.278 1.00 88.56 86 PHE A N 1
ATOM 706 C CA . PHE A 1 86 ? 21.061 7.962 -25.343 1.00 88.56 86 PHE A CA 1
ATOM 707 C C . PHE A 1 86 ? 21.476 9.022 -24.302 1.00 88.56 86 PHE A C 1
ATOM 709 O O . PHE A 1 86 ? 20.683 9.370 -23.420 1.00 88.56 86 PHE A O 1
ATOM 716 N N . PRO A 1 87 ? 22.693 9.588 -24.393 1.00 88.62 87 PRO A N 1
ATOM 717 C CA . PRO A 1 87 ? 23.207 10.531 -23.396 1.00 88.62 87 PRO A CA 1
ATOM 718 C C . PRO A 1 87 ? 22.451 11.867 -23.372 1.00 88.62 87 PRO A C 1
ATOM 720 O O . PRO A 1 87 ? 22.477 12.567 -22.360 1.00 88.62 87 PRO A O 1
ATOM 723 N N . GLU A 1 88 ? 21.761 12.211 -24.462 1.00 90.00 88 GLU A N 1
ATOM 724 C CA . GLU A 1 88 ? 20.968 13.439 -24.597 1.00 90.00 88 GLU A CA 1
ATOM 725 C C . GLU A 1 88 ? 19.565 13.327 -23.988 1.00 90.00 88 GLU A C 1
ATOM 727 O O . GLU A 1 88 ? 18.895 14.339 -23.770 1.00 90.00 88 GLU A O 1
ATOM 732 N N . LEU A 1 89 ? 19.096 12.107 -23.702 1.00 88.38 89 LEU A N 1
ATOM 733 C CA . LEU A 1 89 ? 17.762 11.908 -23.153 1.00 88.38 89 LEU A CA 1
ATOM 734 C C . LEU A 1 89 ? 17.706 12.256 -21.669 1.00 88.38 89 LEU A C 1
ATOM 736 O O . LEU A 1 89 ? 18.614 11.984 -20.879 1.00 88.38 89 LEU A O 1
ATOM 740 N N . SER A 1 90 ? 16.564 12.812 -21.263 1.00 91.50 90 SER A N 1
ATOM 741 C CA . SER A 1 90 ? 16.315 13.078 -19.856 1.00 91.50 90 SER A CA 1
ATOM 742 C C . SER A 1 90 ? 16.291 11.766 -19.069 1.00 91.50 90 SER A C 1
ATOM 744 O O . SER A 1 90 ? 15.863 10.715 -19.554 1.00 91.50 90 SER A O 1
ATOM 746 N N . ARG A 1 91 ? 16.661 11.826 -17.786 1.00 86.94 91 ARG A N 1
ATOM 747 C CA . ARG A 1 91 ? 16.564 10.671 -16.879 1.00 86.94 91 ARG A CA 1
ATOM 748 C C . ARG A 1 91 ? 15.162 10.045 -16.868 1.00 86.94 91 ARG A C 1
ATOM 750 O O . ARG A 1 91 ? 15.026 8.849 -16.618 1.00 86.94 91 ARG A O 1
ATOM 757 N N . GLN A 1 92 ? 14.124 10.848 -17.098 1.00 90.62 92 GLN A N 1
ATOM 758 C CA . GLN A 1 92 ? 12.747 10.375 -17.135 1.00 90.62 92 GLN A CA 1
ATOM 759 C C . GLN A 1 92 ? 12.483 9.519 -18.380 1.00 90.62 92 GLN A C 1
ATOM 761 O O . GLN A 1 92 ? 11.853 8.471 -18.261 1.00 90.62 92 GLN A O 1
ATOM 766 N N . ASP A 1 93 ? 13.020 9.915 -19.533 1.00 90.81 93 ASP A N 1
ATOM 767 C CA . ASP A 1 93 ? 12.906 9.168 -20.789 1.00 90.81 93 ASP A CA 1
ATOM 768 C C . ASP A 1 93 ? 13.768 7.899 -20.769 1.00 90.81 93 ASP A C 1
ATOM 770 O O . ASP A 1 93 ? 13.298 6.832 -21.165 1.00 90.81 93 ASP A O 1
ATOM 774 N N . LEU A 1 94 ? 14.973 7.970 -20.189 1.00 90.69 94 LEU A N 1
ATOM 775 C CA . LEU A 1 94 ? 15.821 6.797 -19.946 1.00 90.69 94 LEU A CA 1
ATOM 776 C C . LEU A 1 94 ? 15.096 5.749 -19.087 1.00 90.69 94 LEU A C 1
ATOM 778 O O . LEU A 1 94 ? 15.067 4.571 -19.432 1.00 90.69 94 LEU A O 1
ATOM 782 N N . MET A 1 95 ? 14.432 6.168 -18.002 1.00 90.69 95 MET A N 1
ATOM 783 C CA . MET A 1 95 ? 13.637 5.258 -17.164 1.00 90.69 95 MET A CA 1
ATOM 784 C C . MET A 1 95 ? 12.447 4.637 -17.910 1.00 90.69 95 MET A C 1
ATOM 786 O O . MET A 1 95 ? 12.090 3.499 -17.604 1.00 90.69 95 MET A O 1
ATOM 790 N N . ARG A 1 96 ? 11.826 5.346 -18.868 1.00 92.56 96 ARG A N 1
ATOM 791 C CA . ARG A 1 96 ? 10.767 4.756 -19.709 1.00 92.56 96 ARG A CA 1
ATOM 792 C C . ARG A 1 96 ? 11.334 3.652 -20.600 1.00 92.56 96 ARG A C 1
ATOM 794 O O . ARG A 1 96 ? 10.789 2.553 -20.573 1.00 92.56 96 ARG A O 1
ATOM 801 N N . LYS A 1 97 ? 12.467 3.899 -21.268 1.00 91.31 97 LYS A N 1
ATOM 802 C CA . LYS A 1 97 ? 13.170 2.900 -22.095 1.00 91.31 97 LYS A CA 1
ATOM 803 C C . LYS A 1 97 ? 13.589 1.662 -21.295 1.00 91.31 97 LYS A C 1
ATOM 805 O O . LYS A 1 97 ? 13.322 0.544 -21.721 1.00 91.31 97 LYS A O 1
ATOM 810 N N . VAL A 1 98 ? 14.158 1.839 -20.097 1.00 93.00 98 VAL A N 1
ATOM 811 C CA . VAL A 1 98 ? 14.474 0.706 -19.200 1.00 93.00 98 VAL A CA 1
ATOM 812 C C . VAL A 1 98 ? 13.205 -0.081 -18.837 1.00 93.00 98 VAL A C 1
ATOM 814 O O . VAL A 1 98 ? 13.219 -1.309 -18.784 1.00 93.00 98 VAL A O 1
ATOM 817 N N . GLY A 1 99 ? 12.092 0.613 -18.589 1.00 91.50 99 GLY A N 1
ATOM 818 C CA . GLY A 1 99 ? 10.809 -0.020 -18.285 1.00 91.50 99 GLY A CA 1
ATOM 819 C C . GLY A 1 99 ? 10.234 -0.828 -19.452 1.00 91.50 99 GLY A C 1
ATOM 820 O O . GLY A 1 99 ? 9.644 -1.882 -19.223 1.00 91.50 99 GLY A O 1
ATOM 821 N N . GLU A 1 100 ? 10.412 -0.359 -20.687 1.00 92.12 100 GLU A N 1
ATOM 822 C CA . GLU A 1 100 ? 10.052 -1.087 -21.911 1.00 92.12 100 GLU A CA 1
ATOM 823 C C . GLU A 1 100 ? 10.937 -2.323 -22.100 1.00 92.12 100 GLU A C 1
ATOM 825 O O . GLU A 1 100 ? 10.407 -3.419 -22.274 1.00 92.12 100 GLU A O 1
ATOM 830 N N . ALA A 1 101 ? 12.256 -2.183 -21.940 1.00 89.50 101 ALA A N 1
ATOM 831 C CA . ALA A 1 101 ? 13.201 -3.299 -22.002 1.00 89.50 101 ALA A CA 1
ATOM 832 C C . ALA A 1 101 ? 12.885 -4.394 -20.965 1.00 89.50 101 ALA A C 1
ATOM 834 O O . ALA A 1 101 ? 12.949 -5.579 -21.271 1.00 89.50 101 ALA A O 1
ATOM 835 N N . TRP A 1 102 ? 12.466 -4.011 -19.754 1.00 92.31 102 TRP A N 1
ATOM 836 C CA . TRP A 1 102 ? 12.044 -4.960 -18.717 1.00 92.31 102 TRP A CA 1
ATOM 837 C C . TRP A 1 102 ? 10.736 -5.689 -19.038 1.00 92.31 102 TRP A C 1
ATOM 839 O O . TRP A 1 102 ? 10.525 -6.817 -18.593 1.00 92.31 102 TRP A O 1
ATOM 849 N N . LYS A 1 103 ? 9.808 -5.032 -19.744 1.00 90.69 103 LYS A N 1
ATOM 850 C CA . LYS A 1 103 ? 8.579 -5.690 -20.206 1.00 90.69 103 LYS A CA 1
ATOM 851 C C . LYS A 1 103 ? 8.907 -6.698 -21.302 1.00 90.69 103 LYS A C 1
ATOM 853 O O . LYS A 1 103 ? 8.450 -7.826 -21.203 1.00 90.69 103 LYS A O 1
ATOM 858 N N . ALA A 1 104 ? 9.751 -6.312 -22.258 1.00 89.75 104 ALA A N 1
ATOM 859 C CA . ALA A 1 104 ? 10.219 -7.194 -23.322 1.00 89.75 104 ALA A CA 1
ATOM 860 C C . ALA A 1 104 ? 11.045 -8.379 -22.792 1.00 89.75 104 ALA A C 1
ATOM 862 O O . ALA A 1 104 ? 10.952 -9.469 -23.330 1.00 89.75 104 ALA A O 1
ATOM 863 N N . SER A 1 105 ? 11.805 -8.213 -21.702 1.00 83.06 105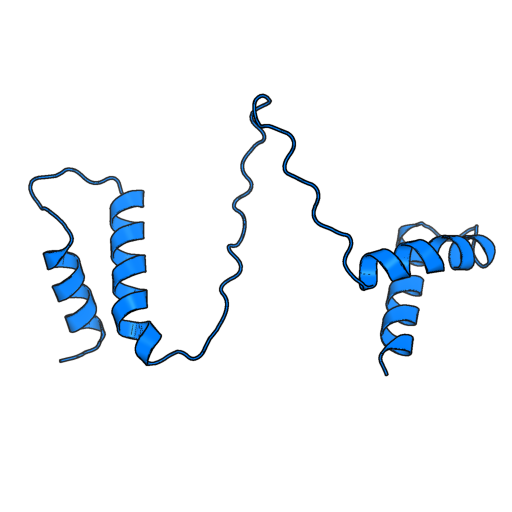 SER A N 1
ATOM 864 C CA . SER A 1 105 ? 12.548 -9.321 -21.078 1.00 83.06 105 SER A CA 1
ATOM 865 C C . SER A 1 105 ? 11.668 -10.309 -20.297 1.00 83.06 105 SER A C 1
ATOM 867 O O . SER A 1 105 ? 12.192 -11.242 -19.692 1.00 83.06 105 SER A O 1
ATOM 869 N N . LYS A 1 106 ? 10.363 -10.042 -20.181 1.00 80.31 106 LYS A N 1
ATOM 870 C CA . LYS A 1 106 ? 9.392 -10.858 -19.436 1.00 80.31 106 LYS A CA 1
ATOM 871 C C . LYS A 1 106 ? 8.359 -11.544 -20.322 1.00 80.31 106 LYS A C 1
ATOM 873 O O . LYS A 1 106 ? 7.587 -12.342 -19.789 1.00 80.31 106 LYS A O 1
ATOM 878 N N . GLU A 1 107 ? 8.308 -11.165 -21.591 1.00 61.84 107 GLU A N 1
ATOM 879 C CA . GLU A 1 107 ? 7.485 -11.784 -22.628 1.00 61.84 107 GLU A CA 1
ATOM 880 C C . GLU A 1 107 ? 8.267 -12.930 -23.276 1.00 61.84 107 GLU A C 1
ATOM 882 O O . GLU A 1 107 ? 7.658 -14.006 -23.459 1.00 61.84 107 GLU A O 1
#

Nearest PDB structures (foldseek):
  2gzk-assembly1_A  TM=4.246E-01  e=3.368E-01  unclassified

Mean predicted aligned error: 15.28 Å

Solvent-accessible surface area (backbone atoms only — not comparable to full-atom values): 6876 Å² total; per-residue (Å²): 135,54,74,67,56,54,38,54,54,54,39,58,73,72,50,59,89,90,54,91,70,53,74,68,53,54,49,50,52,48,53,49,41,45,44,66,73,49,46,86,76,47,78,88,70,84,75,73,78,80,75,71,86,72,79,82,63,94,85,60,81,81,73,78,78,73,80,77,50,75,64,56,51,50,45,66,64,44,49,62,55,51,40,71,76,39,69,87,53,51,75,69,56,49,52,49,52,48,52,50,53,55,51,62,76,72,111

Foldseek 3Di:
DDLVVQLVVVLVVVDDPVDDDDPVRSVVSSVVSNCVSCVVPDDDDPPPPPDDPDDDDVPDDPDPDDDDDPLSVQCVVCLVVLCVVCVPDDPVVSVVVSVVVVVVVVD

Organism: NCBI:txid1070528

pLDDT: mean 79.84, std 18.55, range [38.31, 95.19]